Protein AF-A0A7M3ZQU7-F1 (afdb_monomer)

Secondary structure (DSSP, 8-state):
-HHHHHHTT-HHHHHHHHHHHHHHHHHHHHHHHHTGGGT--BTTBSSTHHHHHHHHHHHHHHHHHTTSS--------HHHHSGGGS--

Foldseek 3Di:
DVVVVVLVPDLVSLVVVLVVLLVVLQVLLVCLVCQLVVVHADPPHSPVSNVSSVVSNVVNVVSVVPSVPDPVPPPVVVVVVPPVVVPD

Solvent-accessible surface area (backbone atoms only — not comparable to full-atom values): 5072 Å² total; per-residue (Å²): 115,71,66,62,64,57,38,70,74,36,78,68,42,46,52,52,52,34,50,50,52,26,52,51,24,47,52,50,19,55,51,30,57,48,33,44,80,74,74,39,58,48,96,87,28,61,67,55,29,48,62,52,17,51,51,28,47,53,51,21,54,53,43,60,54,70,68,74,57,68,78,79,72,73,73,70,51,71,83,64,65,65,62,74,73,77,79,121

Structure (mmCIF, N/CA/C/O backbone):
data_AF-A0A7M3ZQU7-F1
#
_entry.id   AF-A0A7M3ZQU7-F1
#
loop_
_atom_site.group_PDB
_atom_site.id
_atom_site.type_symbol
_atom_site.label_atom_id
_atom_site.label_alt_id
_atom_site.label_comp_id
_atom_site.label_asym_id
_atom_site.label_entity_id
_atom_site.label_seq_id
_atom_site.pdbx_PDB_ins_code
_atom_site.Cartn_x
_atom_site.Cartn_y
_atom_site.Cartn_z
_atom_site.occupancy
_atom_site.B_iso_or_equiv
_atom_site.auth_seq_id
_atom_site.auth_comp_id
_atom_site.auth_asym_id
_atom_site.auth_atom_id
_atom_site.pdbx_PDB_model_num
ATOM 1 N N . PHE A 1 1 ? -14.187 18.983 1.783 1.00 50.66 1 PHE A N 1
ATOM 2 C CA . PHE A 1 1 ? -14.054 19.150 3.246 1.00 50.66 1 PHE A CA 1
ATOM 3 C C . PHE A 1 1 ? -15.252 18.609 4.042 1.00 50.66 1 PHE A C 1
ATOM 5 O O . PHE A 1 1 ? -15.020 17.905 5.013 1.00 50.66 1 PHE A O 1
ATOM 12 N N . THR A 1 2 ? -16.510 18.798 3.617 1.00 53.97 2 THR A N 1
ATOM 13 C CA . THR A 1 2 ? -17.717 18.302 4.332 1.00 53.97 2 THR A CA 1
ATOM 14 C C . THR A 1 2 ? -17.820 16.771 4.480 1.00 53.97 2 THR A C 1
ATOM 16 O O . THR A 1 2 ? -18.322 16.277 5.488 1.00 53.97 2 THR A O 1
ATOM 19 N N . PHE A 1 3 ? -17.299 15.999 3.518 1.00 51.75 3 PHE A N 1
ATOM 20 C CA . PHE A 1 3 ? -17.323 14.529 3.574 1.00 51.75 3 PHE A CA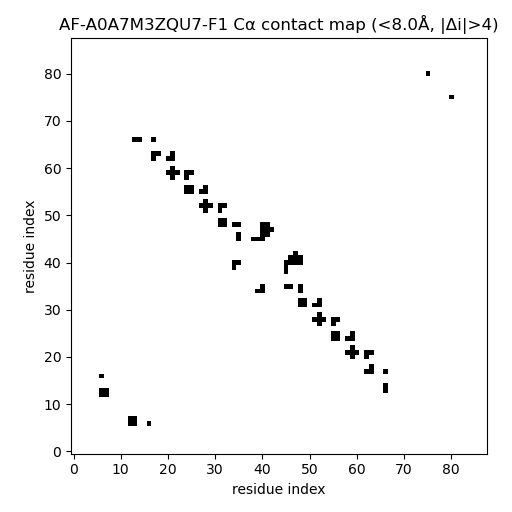 1
ATOM 21 C C . PHE A 1 3 ? -16.442 13.948 4.690 1.00 51.75 3 PHE A C 1
ATOM 23 O O . PHE A 1 3 ? -16.872 13.037 5.389 1.00 51.75 3 PHE A O 1
ATOM 30 N N . ILE A 1 4 ? -15.250 14.515 4.913 1.00 53.25 4 ILE A N 1
ATOM 31 C CA . ILE A 1 4 ? -14.324 14.060 5.965 1.00 53.25 4 ILE A CA 1
ATOM 32 C C . ILE A 1 4 ? -14.952 14.279 7.351 1.00 53.25 4 ILE A C 1
ATOM 34 O O . ILE A 1 4 ? -14.944 13.376 8.182 1.00 53.25 4 ILE A O 1
ATOM 38 N N . ALA A 1 5 ? -15.602 15.429 7.565 1.00 51.31 5 ALA A N 1
ATOM 39 C CA . ALA A 1 5 ? -16.302 15.737 8.815 1.00 51.31 5 ALA A CA 1
ATOM 40 C C . ALA A 1 5 ? -17.531 14.839 9.072 1.00 51.31 5 ALA A C 1
ATOM 42 O O . ALA A 1 5 ? -17.891 14.598 10.222 1.00 51.31 5 ALA A O 1
ATOM 43 N N . THR A 1 6 ? -18.173 14.326 8.017 1.00 56.41 6 THR A N 1
ATOM 44 C CA . THR A 1 6 ? -19.348 13.445 8.139 1.00 56.41 6 THR A CA 1
ATOM 45 C C . THR A 1 6 ? -18.944 12.013 8.481 1.00 56.41 6 THR A C 1
ATOM 47 O O . THR A 1 6 ? -19.552 11.400 9.355 1.00 56.41 6 THR A O 1
ATOM 50 N N . PHE A 1 7 ? -17.891 11.484 7.850 1.00 53.00 7 PHE A N 1
ATOM 51 C CA . PHE A 1 7 ? -17.404 10.135 8.156 1.00 53.00 7 PHE A CA 1
ATOM 52 C C . PHE A 1 7 ? -16.657 10.057 9.497 1.00 53.00 7 PHE A C 1
ATOM 54 O O . PHE A 1 7 ? -16.677 9.009 10.131 1.00 53.00 7 PHE A O 1
ATOM 61 N N . SER A 1 8 ? -16.100 11.172 9.983 1.00 52.41 8 SER A N 1
ATOM 62 C CA . SER A 1 8 ? -15.466 11.266 11.308 1.00 52.41 8 SER A CA 1
ATOM 63 C C . SER A 1 8 ? -16.453 11.202 12.485 1.00 52.41 8 SER A C 1
ATOM 65 O O . SER A 1 8 ? -16.024 11.099 13.628 1.00 52.41 8 SER A O 1
ATOM 67 N N . ARG A 1 9 ? -17.773 11.283 12.249 1.00 59.53 9 ARG A N 1
ATOM 68 C CA . ARG A 1 9 ? -18.786 11.249 13.323 1.00 59.53 9 ARG A CA 1
ATOM 69 C C . ARG A 1 9 ? -19.108 9.851 13.847 1.00 59.53 9 ARG A C 1
ATOM 71 O O . ARG A 1 9 ? -19.832 9.750 14.835 1.00 59.53 9 ARG A O 1
ATOM 78 N N . SER A 1 10 ? -18.665 8.783 13.181 1.00 63.84 10 S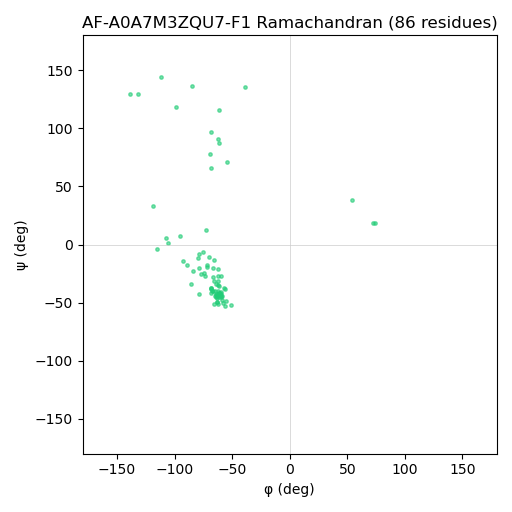ER A N 1
ATOM 79 C CA . SER A 1 10 ? -19.029 7.421 13.576 1.00 63.84 10 SER A CA 1
ATOM 80 C C . SER A 1 10 ? -17.843 6.462 13.482 1.00 63.84 10 SER A C 1
ATOM 82 O O . SER A 1 10 ? -17.280 6.322 12.396 1.00 63.84 10 SER A O 1
ATOM 84 N N . PRO A 1 11 ? -17.549 5.687 14.544 1.00 69.62 11 PRO A N 1
ATOM 85 C CA . PRO A 1 11 ? -16.465 4.699 14.524 1.00 69.62 11 PRO A CA 1
ATOM 86 C C . PRO A 1 11 ? -16.667 3.625 13.442 1.00 69.62 11 PRO A C 1
ATOM 88 O O . PRO A 1 11 ? -15.714 3.072 12.894 1.00 69.62 11 PRO A O 1
ATOM 91 N N . LYS A 1 12 ? -17.927 3.351 13.069 1.00 72.75 12 LYS A N 1
ATOM 92 C CA . LYS A 1 12 ? -18.257 2.446 11.958 1.00 72.75 12 LYS A CA 1
ATOM 93 C C . LYS A 1 12 ? -17.849 3.033 10.608 1.00 72.75 12 LYS A C 1
ATOM 95 O O . LYS A 1 12 ? -17.325 2.311 9.767 1.00 72.75 12 LYS A O 1
ATOM 100 N N . ALA A 1 13 ? -18.075 4.329 10.403 1.00 75.38 13 ALA A N 1
ATOM 101 C CA . ALA A 1 13 ? -17.692 5.015 9.176 1.00 75.38 13 ALA A CA 1
ATOM 102 C C . ALA A 1 13 ? -16.167 5.094 9.024 1.00 75.38 13 ALA A C 1
ATOM 104 O O . ALA A 1 13 ? -15.659 4.841 7.932 1.00 75.38 13 ALA A O 1
ATOM 105 N N . GLU A 1 14 ? -15.441 5.352 10.112 1.00 74.81 14 GLU A N 1
ATOM 106 C CA . GLU A 1 14 ? -13.975 5.328 10.112 1.00 74.81 14 GLU A CA 1
ATOM 107 C C . GLU A 1 14 ? -13.444 3.954 9.685 1.00 74.81 14 GLU A C 1
ATOM 109 O O . GLU A 1 14 ? -12.612 3.870 8.780 1.00 74.81 14 GLU A O 1
ATOM 114 N N . SER A 1 15 ? -13.984 2.868 10.256 1.00 80.00 15 SER A N 1
ATOM 115 C CA . SER A 1 15 ? -13.585 1.497 9.905 1.00 80.00 15 SER A CA 1
ATOM 116 C C . SER A 1 15 ? -13.843 1.168 8.431 1.00 80.00 15 SER A C 1
ATOM 118 O O . SER A 1 15 ? -12.985 0.584 7.761 1.00 80.00 15 SER A O 1
ATOM 120 N N . VAL A 1 16 ? -14.989 1.595 7.893 1.00 84.31 16 VAL A N 1
ATOM 121 C CA . VAL A 1 16 ? -15.323 1.412 6.474 1.00 84.31 16 VAL A CA 1
ATOM 122 C C . VAL A 1 16 ? -14.338 2.168 5.579 1.00 84.31 16 VAL A C 1
ATOM 124 O O . VAL A 1 16 ? -13.771 1.574 4.662 1.00 84.31 16 VAL A O 1
ATOM 127 N N . VAL A 1 17 ? -14.081 3.447 5.860 1.00 84.06 17 VAL A N 1
ATOM 128 C CA . VAL A 1 17 ? -13.159 4.279 5.069 1.00 84.06 17 VAL A CA 1
ATOM 129 C C . VAL A 1 17 ? -11.733 3.729 5.120 1.00 84.06 17 VAL A C 1
ATOM 131 O O . VAL A 1 17 ? -11.075 3.629 4.088 1.00 84.06 17 VAL A O 1
ATOM 134 N N . GLN A 1 18 ? -11.262 3.304 6.288 1.00 85.12 18 GLN A N 1
ATOM 135 C CA . GLN A 1 18 ? -9.942 2.698 6.449 1.00 85.12 18 GLN A CA 1
ATOM 136 C C . GLN A 1 18 ? -9.800 1.398 5.649 1.00 85.12 18 GLN A C 1
ATOM 138 O O . GLN A 1 18 ? -8.759 1.159 5.035 1.00 85.12 18 GLN A O 1
ATOM 143 N N . ASN A 1 19 ? -10.847 0.570 5.618 1.00 87.75 19 ASN A N 1
ATOM 144 C CA . ASN A 1 19 ? -10.858 -0.651 4.820 1.00 87.75 19 ASN A CA 1
ATOM 145 C C . ASN A 1 19 ? -10.873 -0.358 3.310 1.00 87.75 19 ASN A C 1
ATOM 147 O O . ASN A 1 19 ? -10.194 -1.047 2.551 1.00 87.75 19 ASN A O 1
ATOM 151 N N . ILE A 1 20 ? -11.589 0.686 2.880 1.00 91.19 20 ILE A N 1
ATOM 152 C CA . ILE A 1 20 ? -11.573 1.158 1.487 1.00 91.19 20 ILE A CA 1
ATOM 153 C C . ILE A 1 20 ? -10.170 1.641 1.103 1.00 91.19 20 ILE A C 1
ATOM 155 O O . ILE A 1 20 ? -9.637 1.207 0.084 1.00 91.19 20 ILE A O 1
ATOM 159 N N . ILE A 1 21 ? -9.545 2.487 1.930 1.00 91.00 21 ILE A N 1
ATOM 160 C CA . ILE A 1 21 ? -8.186 2.997 1.693 1.00 91.00 21 ILE A CA 1
ATOM 161 C C . ILE A 1 21 ? -7.187 1.838 1.618 1.00 91.00 21 ILE A C 1
ATOM 163 O O . ILE A 1 21 ? -6.373 1.794 0.698 1.00 91.00 21 ILE A O 1
ATOM 167 N N . PHE A 1 22 ? -7.280 0.872 2.537 1.00 92.00 22 PHE A N 1
ATOM 168 C CA . PHE A 1 22 ? -6.457 -0.336 2.509 1.00 92.00 22 PHE A CA 1
ATOM 169 C C . PHE A 1 22 ? -6.616 -1.089 1.183 1.00 92.00 22 PHE A C 1
ATOM 171 O O . PHE A 1 22 ? -5.624 -1.348 0.504 1.00 92.00 22 PHE A O 1
ATOM 178 N N . ALA A 1 23 ? -7.852 -1.391 0.778 1.00 93.94 23 ALA A N 1
ATOM 179 C CA . ALA A 1 23 ? -8.121 -2.123 -0.457 1.00 93.94 23 ALA A CA 1
ATOM 180 C C . ALA A 1 23 ? -7.611 -1.375 -1.701 1.00 93.94 23 ALA A C 1
ATOM 182 O O . ALA A 1 23 ? -6.980 -1.984 -2.565 1.00 93.94 23 ALA A O 1
ATOM 183 N N . MET A 1 24 ? -7.822 -0.056 -1.775 1.00 95.62 24 MET A N 1
ATOM 184 C CA . MET A 1 24 ? -7.338 0.772 -2.885 1.00 95.62 24 MET A CA 1
ATOM 185 C C . MET A 1 24 ? -5.811 0.800 -2.964 1.00 95.62 24 MET A C 1
ATOM 187 O O . MET A 1 24 ? -5.258 0.676 -4.055 1.00 95.62 24 MET A O 1
ATOM 191 N N . LEU A 1 25 ? -5.121 0.934 -1.829 1.00 96.00 25 LEU A N 1
ATOM 192 C CA . LEU A 1 25 ? -3.659 0.968 -1.794 1.00 96.00 25 LEU A CA 1
ATOM 193 C C . LEU A 1 25 ? -3.041 -0.385 -2.157 1.00 96.00 25 LEU A C 1
ATOM 195 O O . LEU A 1 25 ? -2.048 -0.42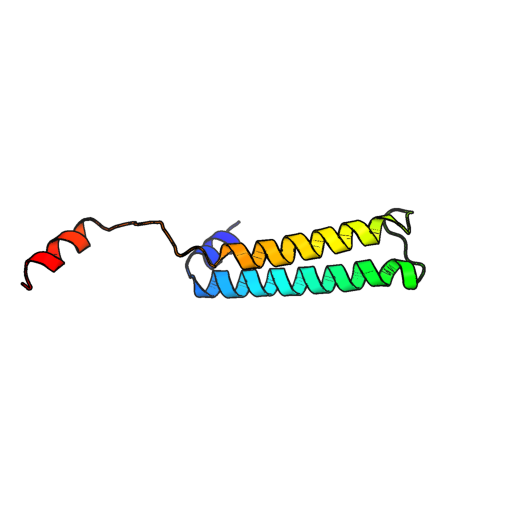0 -2.880 1.00 96.00 25 LEU A O 1
ATOM 199 N N . ILE A 1 26 ? -3.645 -1.495 -1.725 1.00 96.50 26 ILE A N 1
ATOM 200 C CA . ILE A 1 26 ? -3.213 -2.836 -2.138 1.00 96.50 26 ILE A CA 1
ATOM 201 C C . ILE A 1 26 ? -3.434 -3.040 -3.641 1.00 96.50 26 ILE A C 1
ATOM 203 O O . ILE A 1 26 ? -2.528 -3.508 -4.328 1.00 96.50 26 ILE A O 1
ATOM 207 N N . ALA A 1 27 ? -4.591 -2.641 -4.176 1.00 96.94 27 ALA A N 1
ATOM 208 C CA . ALA A 1 27 ? -4.846 -2.711 -5.614 1.00 96.94 27 ALA A CA 1
ATOM 209 C C . ALA A 1 27 ? -3.833 -1.869 -6.412 1.00 96.94 27 ALA A C 1
ATOM 211 O O . ALA A 1 27 ? -3.261 -2.356 -7.386 1.00 96.94 27 ALA A O 1
ATOM 212 N N . ALA A 1 28 ? -3.546 -0.643 -5.965 1.00 95.62 28 ALA A N 1
ATOM 213 C CA . ALA A 1 28 ? -2.539 0.219 -6.580 1.00 95.62 28 ALA A CA 1
ATOM 214 C C . ALA A 1 28 ? -1.135 -0.405 -6.532 1.00 95.62 28 ALA A C 1
ATOM 216 O O . ALA A 1 28 ? -0.421 -0.367 -7.532 1.00 95.62 28 ALA A O 1
ATOM 217 N N . ALA A 1 29 ? -0.757 -1.029 -5.412 1.00 96.38 29 ALA A N 1
ATOM 218 C CA . ALA A 1 29 ? 0.517 -1.729 -5.285 1.00 96.38 29 ALA A CA 1
ATOM 219 C C . ALA A 1 29 ? 0.637 -2.892 -6.282 1.00 96.38 29 ALA A C 1
ATOM 221 O O . ALA A 1 29 ? 1.673 -3.025 -6.926 1.00 96.38 29 ALA A O 1
ATOM 222 N N . ILE A 1 30 ? -0.420 -3.692 -6.461 1.00 96.12 30 ILE A N 1
ATOM 223 C CA . ILE A 1 30 ? -0.444 -4.800 -7.433 1.00 96.12 30 ILE A CA 1
ATOM 224 C C . ILE A 1 30 ? -0.264 -4.275 -8.860 1.00 96.12 30 ILE A C 1
ATOM 226 O O . ILE A 1 30 ? 0.533 -4.822 -9.627 1.00 96.12 30 ILE A O 1
ATOM 230 N N . VAL A 1 31 ? -0.980 -3.203 -9.211 1.00 94.56 31 VAL A N 1
ATOM 231 C CA . VAL A 1 31 ? -0.876 -2.575 -10.534 1.00 94.56 31 VAL A CA 1
ATOM 232 C C . VAL A 1 31 ? 0.537 -2.049 -10.762 1.00 94.56 31 VAL A C 1
ATOM 234 O O . VAL A 1 31 ? 1.154 -2.401 -11.761 1.00 94.56 31 VAL A O 1
ATOM 237 N N . LEU A 1 32 ? 1.080 -1.269 -9.823 1.00 93.44 32 LEU A N 1
ATOM 238 C CA . LEU A 1 32 ? 2.430 -0.707 -9.917 1.00 93.44 32 LEU A CA 1
ATOM 239 C C . LEU A 1 32 ? 3.515 -1.787 -9.972 1.00 93.44 32 LEU A C 1
ATOM 241 O O . LEU A 1 32 ? 4.508 -1.620 -10.674 1.00 93.44 32 LEU A O 1
ATOM 245 N N . TRP A 1 33 ? 3.321 -2.901 -9.269 1.00 93.50 33 TRP A N 1
ATOM 246 C CA . TRP A 1 33 ? 4.240 -4.034 -9.316 1.00 93.50 33 TRP A CA 1
ATOM 247 C C . TRP A 1 33 ? 4.225 -4.739 -10.677 1.00 93.50 33 TRP A C 1
ATOM 249 O O . TRP A 1 33 ? 5.271 -5.161 -11.165 1.00 93.50 33 TRP A O 1
ATOM 259 N N . SER A 1 34 ? 3.046 -4.842 -11.295 1.00 91.88 34 SER A N 1
ATOM 260 C CA . SER A 1 34 ? 2.849 -5.536 -12.576 1.00 91.88 34 SER A CA 1
ATOM 261 C C . SER A 1 34 ? 3.158 -4.656 -13.793 1.00 91.88 34 SER A C 1
ATOM 263 O O . SER A 1 34 ? 3.462 -5.176 -14.863 1.00 91.88 34 SER A O 1
ATOM 265 N N . LEU A 1 35 ? 3.101 -3.331 -13.636 1.00 92.31 35 LEU A N 1
ATOM 266 C CA . LEU A 1 35 ? 3.345 -2.332 -14.679 1.00 92.31 35 LEU A CA 1
ATOM 267 C C . LEU A 1 35 ? 4.669 -2.544 -15.452 1.00 92.31 35 LEU A C 1
ATOM 269 O O . LEU A 1 35 ? 4.596 -2.661 -16.677 1.00 92.31 35 LEU A O 1
ATOM 273 N N . PRO A 1 36 ? 5.842 -2.690 -14.799 1.00 88.00 36 PRO A N 1
ATOM 27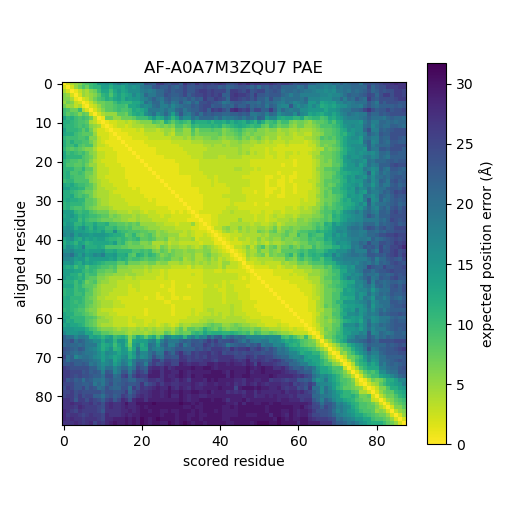4 C CA . PRO A 1 36 ? 7.104 -2.917 -15.509 1.00 88.00 36 PRO A CA 1
ATOM 275 C C . PRO A 1 36 ? 7.147 -4.265 -16.247 1.00 88.00 36 PRO A C 1
ATOM 277 O O . PRO A 1 36 ? 7.724 -4.387 -17.324 1.00 88.00 36 PRO A O 1
ATOM 280 N N . SER A 1 37 ? 6.468 -5.298 -15.731 1.00 87.25 37 SER A N 1
ATOM 281 C CA . SER A 1 37 ? 6.378 -6.603 -16.408 1.00 87.25 37 SER A CA 1
ATOM 282 C C . SER A 1 37 ? 5.596 -6.551 -17.724 1.00 87.25 37 SER A C 1
ATOM 284 O O . SER A 1 37 ? 5.765 -7.429 -18.566 1.00 87.25 37 SER A O 1
ATOM 286 N N . LEU A 1 38 ? 4.757 -5.530 -17.910 1.00 90.00 38 LEU A N 1
ATOM 287 C CA . LEU A 1 38 ? 3.996 -5.282 -19.135 1.00 90.00 38 LEU A CA 1
ATOM 288 C C . LEU A 1 38 ? 4.706 -4.291 -20.077 1.00 90.00 38 LEU A C 1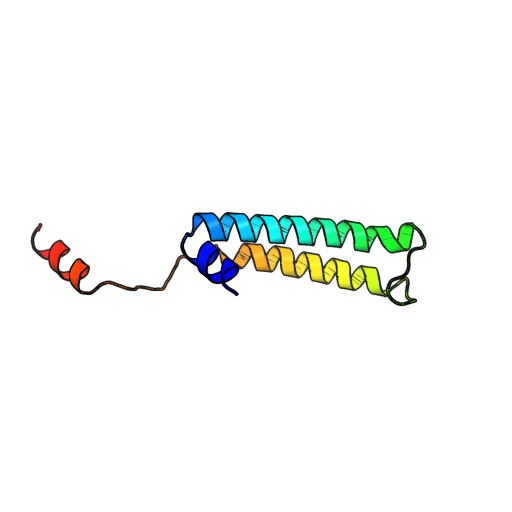
ATOM 290 O O . LEU A 1 38 ? 4.115 -3.874 -21.071 1.00 90.00 38 LEU A O 1
ATOM 294 N N . GLY A 1 39 ? 5.951 -3.902 -19.769 1.00 87.38 39 GLY A N 1
ATOM 295 C CA . GLY A 1 39 ? 6.692 -2.870 -20.501 1.00 87.38 39 GLY A C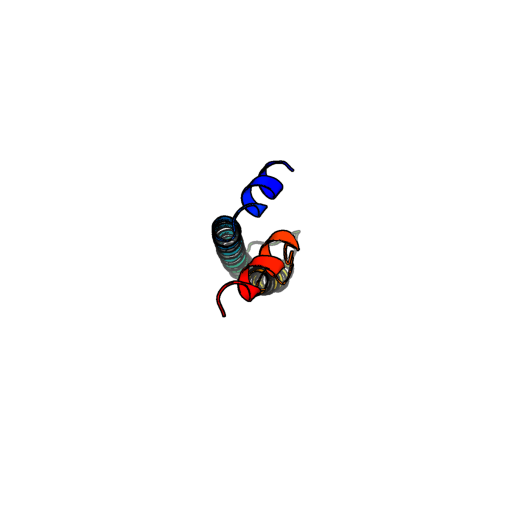A 1
ATOM 296 C C . GLY A 1 39 ? 6.174 -1.452 -20.246 1.00 87.38 39 GLY A C 1
ATOM 297 O O . GLY A 1 39 ? 6.412 -0.558 -21.055 1.00 87.38 39 GLY A O 1
ATOM 298 N N . GLY A 1 40 ? 5.416 -1.249 -19.164 1.00 86.25 40 GLY A N 1
ATOM 299 C CA . GLY A 1 40 ? 4.928 0.060 -18.756 1.00 86.25 40 GLY A CA 1
ATOM 300 C C . GLY A 1 40 ? 5.957 0.802 -17.910 1.00 86.25 40 GLY A C 1
ATOM 301 O O . GLY A 1 40 ? 6.530 0.245 -16.979 1.00 86.25 40 GLY A O 1
ATOM 302 N N . GLU A 1 41 ? 6.133 2.090 -18.185 1.00 88.69 41 GLU A N 1
ATOM 303 C CA . GLU A 1 41 ? 7.039 2.961 -17.438 1.00 88.69 41 GLU A CA 1
ATOM 304 C C . GLU A 1 41 ? 6.253 4.005 -16.642 1.00 88.69 41 GLU A C 1
ATOM 306 O O . GLU A 1 41 ? 5.243 4.542 -17.108 1.00 88.69 41 GLU A O 1
ATOM 311 N N . LEU A 1 42 ? 6.735 4.343 -15.443 1.00 87.69 42 LEU A N 1
ATOM 312 C CA . LEU A 1 42 ? 6.238 5.503 -14.705 1.00 87.69 42 LEU A CA 1
ATOM 313 C C . LEU A 1 42 ? 7.200 6.665 -14.917 1.00 87.69 42 LEU A C 1
ATOM 315 O O . LEU A 1 42 ? 8.362 6.583 -14.526 1.00 87.69 42 LEU A O 1
ATOM 319 N N . TRP A 1 43 ? 6.704 7.754 -15.507 1.00 88.62 43 TRP A N 1
ATOM 320 C CA . TRP A 1 43 ? 7.484 8.983 -15.713 1.00 88.62 43 TRP A CA 1
ATOM 321 C C . TRP A 1 43 ? 8.807 8.726 -16.464 1.00 88.62 43 TRP A C 1
ATOM 323 O O . TRP A 1 43 ? 9.840 9.305 -16.142 1.00 88.62 43 TRP A O 1
ATOM 333 N N . GLY A 1 44 ? 8.772 7.828 -17.456 1.00 85.75 44 GLY A N 1
ATOM 334 C CA . GLY A 1 44 ? 9.940 7.450 -18.260 1.00 85.75 44 GLY A CA 1
ATOM 335 C C . GLY A 1 44 ? 10.951 6.556 -17.535 1.00 85.75 44 GLY A C 1
ATOM 336 O O . GLY A 1 44 ? 12.107 6.493 -17.941 1.00 85.75 44 GLY A O 1
ATOM 337 N N . SER A 1 45 ? 10.557 5.902 -16.436 1.00 83.00 45 SER A N 1
ATOM 338 C CA . SER A 1 45 ? 11.380 4.899 -15.761 1.00 83.00 45 SER A CA 1
ATOM 339 C C . SER A 1 45 ? 10.588 3.630 -15.459 1.00 83.00 45 SER A C 1
ATOM 341 O O . SER A 1 45 ? 9.543 3.672 -14.806 1.00 83.00 45 SER A O 1
ATOM 343 N N . ASP A 1 46 ? 11.146 2.485 -15.844 1.00 85.06 46 ASP A N 1
ATOM 344 C CA . ASP A 1 46 ? 10.679 1.152 -15.433 1.00 85.06 46 ASP A CA 1
ATOM 345 C C . ASP A 1 46 ? 10.992 0.834 -13.952 1.00 85.06 46 ASP A C 1
ATOM 347 O O . ASP A 1 46 ? 10.387 -0.044 -13.335 1.00 85.06 46 ASP A O 1
ATOM 351 N N . TYR A 1 47 ? 11.919 1.577 -13.332 1.00 86.94 47 TYR A N 1
ATOM 352 C CA . TYR A 1 47 ? 12.353 1.327 -11.954 1.00 86.94 47 TYR A CA 1
ATOM 353 C C . TYR A 1 47 ? 11.466 2.009 -10.903 1.00 86.94 47 TYR A C 1
ATOM 355 O O . TYR A 1 47 ? 11.245 1.437 -9.837 1.00 86.94 47 TYR A O 1
ATOM 363 N N . LEU A 1 48 ? 10.928 3.199 -11.197 1.00 89.38 48 LEU A N 1
ATOM 364 C CA . LEU A 1 48 ? 10.063 3.984 -10.299 1.00 89.38 48 LEU A CA 1
ATOM 365 C C . LEU A 1 48 ? 8.779 3.274 -9.803 1.00 89.38 48 LEU A C 1
ATOM 367 O O . LEU A 1 48 ? 8.435 3.463 -8.634 1.00 89.38 48 LEU A O 1
ATOM 371 N N . PRO A 1 49 ? 8.064 2.450 -10.598 1.00 90.69 49 PRO A N 1
ATOM 372 C CA . PRO A 1 49 ? 6.848 1.771 -10.144 1.00 90.69 49 PRO A CA 1
ATOM 373 C C . PRO A 1 49 ? 7.045 0.906 -8.889 1.00 90.69 49 PRO A C 1
ATOM 375 O O . PRO A 1 49 ? 6.186 0.886 -8.009 1.00 90.69 49 PRO A O 1
ATOM 378 N N . ARG A 1 50 ? 8.187 0.215 -8.770 1.00 90.81 50 ARG A N 1
ATOM 379 C CA . ARG A 1 50 ? 8.465 -0.744 -7.684 1.00 90.81 50 ARG A CA 1
ATOM 380 C C . ARG A 1 50 ? 8.571 -0.098 -6.291 1.00 90.81 50 ARG A C 1
ATOM 382 O O . ARG A 1 50 ? 7.873 -0.559 -5.388 1.00 90.81 50 ARG A O 1
ATOM 389 N N . PRO A 1 51 ? 9.377 0.960 -6.060 1.00 93.50 51 PRO A N 1
ATOM 390 C CA . PRO A 1 51 ? 9.403 1.647 -4.771 1.00 93.50 51 PRO A CA 1
ATOM 391 C C . PRO A 1 51 ? 8.066 2.328 -4.444 1.00 93.50 51 PRO A C 1
ATOM 393 O O . PRO A 1 51 ? 7.663 2.334 -3.283 1.00 93.50 51 PRO A O 1
ATOM 396 N N . LEU A 1 52 ? 7.338 2.837 -5.445 1.00 93.38 52 LEU A N 1
ATOM 397 C CA . LEU A 1 52 ? 5.989 3.378 -5.247 1.00 93.38 52 LEU A CA 1
ATOM 398 C C . LEU A 1 52 ? 4.990 2.294 -4.811 1.00 93.38 52 LEU A C 1
ATOM 400 O O . LEU A 1 52 ? 4.201 2.534 -3.899 1.00 93.38 52 LEU A O 1
ATOM 404 N N . ALA A 1 53 ? 5.066 1.087 -5.380 1.00 94.56 53 ALA A N 1
ATOM 405 C CA . ALA A 1 53 ? 4.260 -0.048 -4.934 1.00 94.56 53 ALA A CA 1
ATOM 406 C C . ALA A 1 53 ? 4.525 -0.380 -3.455 1.00 94.56 53 ALA A C 1
ATOM 408 O O . ALA A 1 53 ? 3.582 -0.565 -2.685 1.00 94.56 53 ALA A O 1
ATOM 409 N N . LEU A 1 54 ? 5.796 -0.389 -3.033 1.00 95.56 54 LEU A N 1
ATOM 410 C CA . LEU A 1 54 ? 6.161 -0.581 -1.624 1.00 95.56 54 LEU A CA 1
ATOM 411 C C . LEU A 1 54 ? 5.593 0.529 -0.733 1.00 95.56 54 LEU A C 1
ATOM 413 O O . LEU A 1 54 ? 5.057 0.244 0.338 1.00 95.56 54 LEU A O 1
ATOM 417 N N . PHE A 1 55 ? 5.653 1.781 -1.187 1.00 95.88 55 PHE A N 1
ATOM 418 C CA . PHE A 1 55 ? 5.072 2.912 -0.468 1.00 95.88 55 PHE A CA 1
ATOM 419 C C . PHE A 1 55 ? 3.557 2.749 -0.277 1.00 95.88 55 PHE A C 1
ATOM 421 O O . PHE A 1 55 ? 3.050 2.953 0.827 1.00 95.88 55 PHE A O 1
ATOM 428 N N . CYS A 1 56 ? 2.835 2.290 -1.306 1.00 95.25 56 CYS A N 1
ATOM 429 C CA . CYS A 1 56 ? 1.412 1.968 -1.198 1.00 95.25 56 CYS A CA 1
ATOM 430 C C . CYS A 1 56 ? 1.138 0.885 -0.143 1.00 95.25 56 CYS A C 1
ATOM 432 O O . CYS A 1 56 ? 0.211 1.039 0.652 1.00 95.25 56 CYS A O 1
ATOM 434 N N . VAL A 1 57 ? 1.952 -0.174 -0.083 1.00 95.00 57 VAL A N 1
ATOM 435 C CA . VAL A 1 57 ? 1.807 -1.235 0.932 1.00 95.00 57 VAL A CA 1
ATOM 436 C C . VAL A 1 57 ? 2.028 -0.688 2.343 1.00 95.00 57 VAL A C 1
ATOM 438 O O . VAL A 1 57 ? 1.232 -0.975 3.239 1.00 95.00 57 VAL A O 1
ATOM 441 N N . ILE A 1 58 ? 3.061 0.137 2.543 1.00 94.38 58 ILE A N 1
ATOM 442 C CA . ILE A 1 58 ? 3.337 0.780 3.836 1.00 94.38 58 ILE A CA 1
ATOM 443 C C . ILE A 1 58 ? 2.130 1.618 4.266 1.00 94.38 58 ILE A C 1
ATOM 445 O O . ILE A 1 58 ? 1.612 1.423 5.365 1.00 94.38 58 ILE A O 1
ATOM 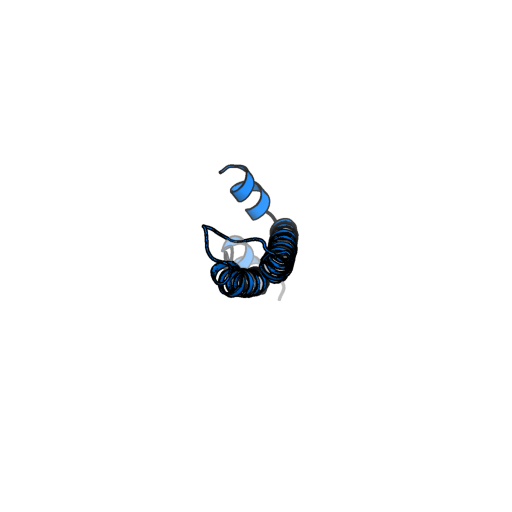449 N N . LEU A 1 59 ? 1.623 2.478 3.377 1.00 92.69 59 LEU A N 1
ATOM 450 C CA . LEU A 1 59 ? 0.450 3.303 3.661 1.00 92.69 59 LEU A CA 1
ATOM 451 C C . LEU A 1 59 ? -0.804 2.471 3.946 1.00 92.69 59 LEU A C 1
ATOM 453 O O . LEU A 1 59 ? -1.600 2.858 4.799 1.00 92.69 59 LEU A O 1
ATOM 457 N N . ALA A 1 60 ? -0.989 1.329 3.278 1.00 91.75 60 ALA A N 1
ATOM 458 C CA . ALA A 1 60 ? -2.129 0.451 3.526 1.00 91.75 60 ALA A CA 1
ATOM 459 C C . ALA A 1 60 ? -2.088 -0.091 4.963 1.00 91.75 60 ALA A C 1
ATOM 461 O O . ALA A 1 60 ? -3.082 -0.040 5.694 1.00 91.75 60 ALA A O 1
ATOM 462 N N . ILE A 1 61 ? -0.918 -0.558 5.399 1.00 89.12 61 ILE A N 1
ATOM 463 C CA . ILE A 1 61 ? -0.714 -1.052 6.763 1.00 89.12 61 ILE A CA 1
ATOM 464 C C . ILE A 1 61 ? -0.898 0.087 7.775 1.00 89.12 61 ILE A C 1
ATOM 466 O O . ILE A 1 61 ? -1.620 -0.084 8.759 1.00 89.12 61 ILE A O 1
ATOM 470 N N . SER A 1 62 ? -0.328 1.268 7.514 1.00 88.12 62 SER A N 1
ATOM 471 C CA . SER A 1 62 ? -0.508 2.453 8.363 1.00 88.12 62 SER A CA 1
ATOM 472 C C . SER A 1 62 ? -1.972 2.866 8.475 1.00 88.12 62 SER A C 1
ATOM 474 O O . SER A 1 62 ? -2.437 3.164 9.576 1.00 88.12 62 SER A O 1
ATOM 476 N N . ALA A 1 63 ? -2.723 2.808 7.369 1.00 83.12 63 ALA A N 1
ATOM 477 C CA . ALA A 1 63 ? -4.153 3.058 7.379 1.00 83.12 63 ALA A CA 1
ATOM 478 C C . ALA A 1 63 ? -4.820 2.129 8.390 1.00 83.12 63 ALA A C 1
ATOM 480 O O . ALA A 1 63 ? -5.498 2.656 9.259 1.00 83.12 63 ALA A O 1
ATOM 481 N N . ARG A 1 64 ? -4.537 0.811 8.380 1.00 77.31 64 ARG A N 1
ATOM 482 C CA . ARG A 1 64 ? -5.070 -0.197 9.332 1.00 77.31 64 ARG A CA 1
ATOM 483 C C . ARG A 1 64 ? -4.683 0.032 10.801 1.00 77.31 64 ARG A C 1
ATOM 485 O O . ARG A 1 64 ? -5.442 -0.363 11.688 1.00 77.31 64 ARG A O 1
ATOM 492 N N . MET A 1 65 ? -3.555 0.684 11.078 1.00 73.44 65 MET A N 1
ATOM 493 C CA . MET A 1 65 ? -3.130 1.001 12.449 1.00 73.44 65 MET A CA 1
ATOM 494 C C . MET A 1 65 ? -3.955 2.132 13.083 1.00 73.44 65 MET A C 1
ATOM 496 O O . MET A 1 65 ? -4.153 2.119 14.296 1.00 73.44 65 MET A O 1
ATOM 500 N N . ASN A 1 66 ? -4.513 3.045 12.280 1.00 63.34 66 ASN A N 1
ATOM 501 C CA . ASN A 1 66 ? -5.202 4.249 12.764 1.00 63.34 66 ASN A CA 1
ATOM 502 C C . ASN A 1 66 ? -6.510 3.989 13.558 1.00 63.34 66 ASN A C 1
ATOM 504 O O . ASN A 1 66 ? -7.001 4.896 14.209 1.00 63.34 66 ASN A O 1
ATOM 508 N N . ILE A 1 67 ? -7.080 2.772 13.539 1.00 55.75 67 ILE A N 1
ATOM 509 C CA . ILE A 1 67 ? -8.399 2.465 14.163 1.00 55.75 67 ILE A CA 1
ATOM 510 C C . ILE A 1 67 ? -8.305 1.467 15.326 1.00 55.75 67 ILE A C 1
ATOM 512 O O . ILE A 1 67 ? -9.280 1.220 16.025 1.00 55.75 67 ILE A O 1
ATOM 516 N N . LYS A 1 68 ? -7.115 0.920 15.615 1.00 53.00 68 LYS A N 1
ATOM 517 C CA . LYS A 1 68 ? -6.894 0.229 16.902 1.00 53.00 68 LYS A CA 1
ATOM 518 C C . LYS A 1 68 ? -6.661 1.197 18.064 1.00 53.00 68 LYS A C 1
ATOM 520 O O . LYS A 1 68 ? 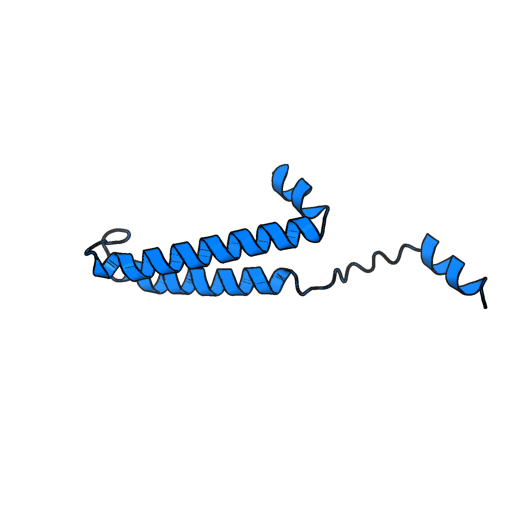-6.626 0.757 19.209 1.00 53.00 68 LYS A O 1
ATOM 525 N N . GLY A 1 69 ? -6.509 2.490 17.778 1.00 51.12 69 GLY A N 1
ATOM 526 C CA . GLY A 1 69 ? -6.642 3.525 18.786 1.00 51.12 69 GLY A CA 1
ATOM 527 C C . GLY A 1 69 ? -8.099 3.593 19.218 1.00 51.12 69 GLY A C 1
ATOM 528 O O . GLY A 1 69 ? -8.907 4.232 18.554 1.00 51.12 69 GLY A O 1
ATOM 529 N N . GLU A 1 70 ? -8.431 2.923 20.322 1.00 51.19 70 GLU A N 1
ATOM 530 C CA . GLU A 1 70 ? -9.539 3.338 21.184 1.00 51.19 70 GLU A CA 1
ATOM 531 C C . GLU A 1 70 ? -9.529 4.873 21.248 1.00 51.19 70 GLU A C 1
ATOM 533 O O . GLU A 1 70 ? -8.454 5.473 21.376 1.00 51.19 70 GLU A O 1
ATOM 538 N N . ASN A 1 71 ? -10.690 5.518 21.127 1.00 52.41 71 ASN A N 1
ATOM 539 C CA . ASN A 1 71 ? -10.793 6.959 21.320 1.00 52.41 71 ASN A CA 1
ATOM 540 C C . ASN A 1 71 ? -10.378 7.283 22.767 1.00 52.41 71 ASN A C 1
ATOM 542 O O . ASN A 1 71 ? -11.210 7.387 23.658 1.00 52.41 71 ASN A O 1
ATOM 546 N N . VAL A 1 72 ? -9.081 7.494 23.004 1.00 49.81 72 VAL A N 1
ATOM 547 C CA . VAL A 1 72 ? -8.522 8.004 24.267 1.00 49.81 72 VAL A CA 1
ATOM 548 C C . VAL A 1 72 ? -8.810 9.492 24.450 1.00 49.81 72 VAL A C 1
ATOM 550 O O . VAL A 1 72 ? -8.286 10.122 25.367 1.00 49.81 72 VAL A O 1
ATOM 553 N N . SER A 1 73 ? -9.701 10.065 23.633 1.00 48.84 73 SER A N 1
ATOM 554 C CA . SER A 1 73 ? -10.476 11.212 24.074 1.00 48.84 73 SER A CA 1
ATOM 555 C C . SER A 1 73 ? -11.442 10.716 25.146 1.00 48.84 73 SER A C 1
ATOM 557 O O . SER A 1 73 ? -12.636 10.521 24.925 1.00 48.84 73 SER A O 1
ATOM 559 N N . PHE A 1 74 ? -10.883 10.533 26.343 1.00 46.31 74 PHE A N 1
ATOM 560 C CA . PHE A 1 74 ? -11.564 10.767 27.599 1.00 46.31 74 PHE A CA 1
ATOM 561 C C . PHE A 1 74 ? -12.097 12.207 27.577 1.00 46.31 74 PHE A C 1
ATOM 563 O O . PHE A 1 74 ? -11.655 13.080 28.318 1.00 46.31 74 PHE A O 1
ATOM 570 N N . GLY A 1 75 ? -13.118 12.459 26.764 1.00 48.03 75 GLY A N 1
ATOM 571 C CA . GLY A 1 75 ? -14.190 13.347 27.153 1.00 48.03 75 GLY A CA 1
ATOM 572 C C . GLY A 1 75 ? -14.947 12.634 28.260 1.00 48.03 75 GLY A C 1
ATOM 573 O O . GLY A 1 75 ? -16.081 12.206 28.061 1.00 48.03 75 GLY A O 1
ATOM 574 N N . ALA A 1 76 ? -14.291 12.438 29.406 1.00 53.62 76 ALA A N 1
ATOM 575 C CA . ALA A 1 76 ? -14.951 12.061 30.631 1.00 53.62 76 ALA A CA 1
ATOM 576 C C . ALA A 1 76 ? -15.887 13.228 30.934 1.00 53.62 76 ALA A C 1
ATOM 578 O O . ALA A 1 76 ? -15.478 14.250 31.478 1.00 53.62 76 ALA A O 1
ATOM 579 N N . ASN A 1 77 ? -17.117 13.135 30.433 1.00 49.06 77 ASN A N 1
ATOM 580 C CA . ASN A 1 77 ? -18.104 14.176 30.602 1.00 49.06 77 ASN A CA 1
ATOM 581 C C . ASN A 1 77 ? -18.325 14.309 32.121 1.00 49.06 77 ASN A C 1
ATOM 583 O O . ASN A 1 77 ? -18.754 13.337 32.754 1.00 49.06 77 ASN A O 1
ATOM 587 N N . PRO A 1 78 ? -17.998 15.458 32.741 1.00 55.09 78 PRO A N 1
ATOM 588 C CA . PRO A 1 78 ? -18.040 15.603 34.196 1.00 55.09 78 PRO A CA 1
ATOM 589 C C . PRO A 1 78 ? -19.456 15.406 34.754 1.00 55.09 78 PRO A C 1
ATOM 591 O O . PRO A 1 78 ? -19.615 15.033 35.911 1.00 55.09 78 PRO A O 1
ATOM 594 N N . HIS A 1 79 ? -20.489 15.557 33.916 1.00 58.16 79 HIS A N 1
ATOM 595 C CA . HIS A 1 79 ? -21.875 15.227 34.262 1.00 58.16 79 HIS A CA 1
ATOM 596 C C . HIS A 1 79 ? -22.179 13.722 34.357 1.00 58.16 79 HIS A C 1
ATOM 598 O O . HIS A 1 79 ? -23.159 13.350 34.993 1.00 58.16 79 HIS A O 1
ATOM 604 N N . SER A 1 80 ? -21.363 12.846 33.766 1.00 57.19 80 SER A N 1
ATOM 605 C CA . SER A 1 80 ? -21.496 11.382 33.904 1.00 57.19 80 SER A CA 1
ATOM 606 C C . SER A 1 80 ? -20.651 10.790 35.039 1.00 57.19 80 SER A C 1
ATOM 608 O O . SER A 1 80 ? -20.908 9.666 35.450 1.00 57.19 80 SER A O 1
ATOM 610 N N . ILE A 1 81 ? -19.686 11.538 35.589 1.00 53.72 81 ILE A N 1
ATOM 611 C CA . ILE A 1 81 ? -18.822 11.080 36.697 1.00 53.72 81 ILE A CA 1
ATOM 612 C C . ILE A 1 81 ? -19.541 11.123 38.059 1.00 53.72 81 ILE A C 1
ATOM 614 O O . ILE A 1 81 ? -19.200 10.358 38.957 1.00 53.72 81 ILE A O 1
ATOM 618 N N . GLY A 1 82 ? -20.550 11.984 38.222 1.00 53.38 82 GLY A N 1
ATOM 619 C CA . GLY A 1 82 ? -21.270 12.145 39.492 1.00 53.38 82 GLY A CA 1
ATOM 620 C C . GLY A 1 82 ? -22.315 11.067 39.801 1.00 53.38 82 GLY A C 1
ATOM 621 O O . GLY A 1 82 ? -22.663 10.903 40.961 1.00 53.38 82 GLY A O 1
ATOM 622 N N . ARG A 1 83 ? -22.808 10.317 38.802 1.00 52.00 83 ARG A N 1
ATOM 623 C CA . ARG A 1 83 ? -23.919 9.363 39.008 1.00 52.00 83 ARG A CA 1
ATOM 624 C C . ARG A 1 83 ? -23.494 7.954 39.415 1.00 52.00 8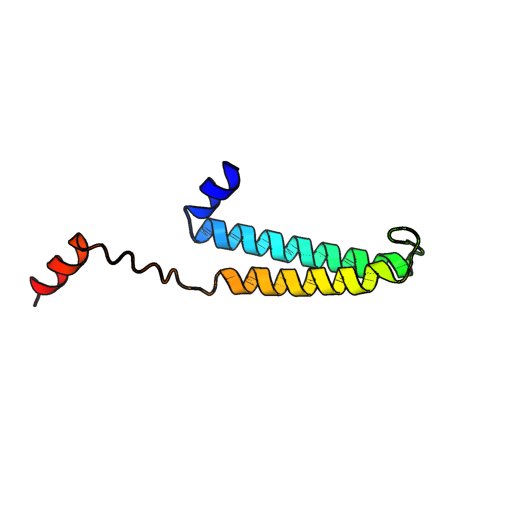3 ARG A C 1
ATOM 626 O O . ARG A 1 83 ? -24.309 7.229 39.957 1.00 52.00 83 ARG A O 1
ATOM 633 N N . MET A 1 84 ? -22.229 7.576 39.221 1.00 51.72 84 MET A N 1
ATOM 634 C CA . MET A 1 84 ? -21.737 6.256 39.650 1.00 51.72 84 MET A CA 1
ATOM 635 C C . MET A 1 84 ? -21.508 6.143 41.165 1.00 51.72 84 MET A C 1
ATOM 637 O O . MET A 1 84 ? -21.193 5.061 41.635 1.00 51.72 84 MET A O 1
ATOM 641 N N . ARG A 1 85 ? -21.638 7.235 41.933 1.00 51.59 85 ARG A N 1
ATOM 642 C CA . ARG A 1 85 ? -21.407 7.237 43.390 1.00 51.59 85 ARG A CA 1
ATOM 643 C C . ARG A 1 85 ? -22.688 7.348 44.227 1.00 51.59 85 ARG A C 1
ATOM 645 O O . ARG A 1 85 ? -22.596 7.498 45.436 1.00 51.59 85 ARG A O 1
ATOM 652 N N . GLU A 1 86 ? -23.859 7.317 43.593 1.00 48.41 86 GLU A N 1
ATOM 653 C CA . GLU A 1 86 ? -25.165 7.275 44.280 1.00 48.41 86 GLU A CA 1
ATOM 654 C C . GLU A 1 86 ? -25.831 5.888 44.199 1.00 48.41 86 GLU A C 1
ATOM 656 O O . GLU A 1 86 ? -26.926 5.706 44.721 1.00 48.41 86 GLU A O 1
ATOM 661 N N . GLU A 1 87 ? -25.173 4.907 43.571 1.00 49.50 87 GLU A N 1
ATOM 662 C CA . GLU A 1 87 ? -25.649 3.520 43.441 1.00 49.50 87 GLU A CA 1
ATOM 663 C C . GLU A 1 87 ? -24.688 2.515 44.110 1.00 49.50 87 GLU A C 1
ATOM 665 O O . GLU A 1 87 ? -24.523 1.393 43.636 1.00 49.50 87 GLU A O 1
ATOM 670 N N . GLU A 1 88 ? -24.042 2.924 45.205 1.00 38.88 88 GLU A N 1
ATOM 671 C CA . GLU A 1 88 ? -23.311 2.053 46.141 1.00 38.88 88 GLU A CA 1
ATOM 672 C C . GLU A 1 88 ? -23.698 2.433 47.577 1.00 38.88 88 GLU A C 1
ATOM 674 O O . GLU A 1 88 ? -23.897 1.512 48.401 1.00 38.88 88 GLU A O 1
#

pLDDT: mean 75.31, std 18.53, range [38.88, 96.94]

Nearest PDB structures (foldseek):
  2b5u-assembly2_C  TM=5.946E-01  e=7.826E+00  Escherichia coli
  3zx6-assembly1_A  TM=4.050E-01  e=6.159E+00  Archaeoglobus fulgidus DSM 4304

Mean predicted aligned error: 12.46 Å

Sequence (88 aa):
FTFIATFSRSPKAESVVQNIIFAMLIAAAIVLWSLPSLGGELWGSDYLPRPLALFCVILAISARMNIKGENVSFGANPHSIGRMREEE

Radius of gyration: 21.13 Å; Cα contacts (8 Å, |Δi|>4): 59; chains: 1; bounding box: 38×26×67 Å